Protein AF-A0A8B3S0Q4-F1 (afdb_monomer_lite)

Secondary structure (DSSP, 8-state):
--------GGGSGGGG---GGGPEEEEE-TTS-EEEEEEEEEEETTEEEEEEEEE-HHHHHHHHHHHHHHHHHHHHTT-

Radius of gyration: 16.02 Å; chains: 1; bounding box: 53×27×37 Å

Organism: NCBI:txid2608793

Foldseek 3Di:
DDDDDDDDCVQCVVVVPDDPVQWAFDDQDPVRWTKTWHWDWDDDPNDIDTDIDIDTPVVVVVVVVVVVVVVVVVVVVVD

Sequence (79 aa):
MNVVASAKHNQAEELLEISLDDYKYLYTNSKGNKIYGYRTKHEFFGKEFTTVVLYSAASHKKQMESYERRKAKMLEKLG

Structure (mmCIF, N/CA/C/O backbone):
data_AF-A0A8B3S0Q4-F1
#
_entry.id   AF-A0A8B3S0Q4-F1
#
loop_
_atom_site.group_PDB
_atom_site.id
_atom_site.type_symbol
_atom_site.label_atom_id
_atom_site.label_alt_id
_atom_site.label_comp_id
_atom_site.label_asym_id
_atom_site.label_entity_id
_atom_site.label_seq_id
_atom_site.pdbx_PDB_ins_code
_atom_site.Cartn_x
_atom_site.Cartn_y
_atom_site.Cartn_z
_atom_site.occupancy
_atom_site.B_iso_or_equiv
_atom_site.auth_seq_id
_atom_site.auth_comp_id
_atom_site.auth_asym_id
_atom_site.auth_atom_id
_atom_site.pdbx_PDB_model_num
ATOM 1 N N . MET A 1 1 ? -19.108 10.396 11.901 1.00 72.19 1 MET A N 1
ATOM 2 C CA . MET A 1 1 ? -18.057 11.071 11.109 1.00 72.19 1 MET A CA 1
ATOM 3 C C . MET A 1 1 ? -17.065 10.012 10.668 1.00 72.19 1 MET A C 1
ATOM 5 O O . MET A 1 1 ? -16.540 9.330 11.536 1.00 72.19 1 MET A O 1
ATOM 9 N N . ASN A 1 2 ? -16.851 9.837 9.363 1.00 82.94 2 ASN A N 1
ATOM 10 C CA . ASN A 1 2 ? -15.857 8.897 8.839 1.00 82.94 2 ASN A CA 1
ATOM 11 C C . ASN A 1 2 ? -14.614 9.700 8.447 1.00 82.94 2 ASN A C 1
ATOM 13 O O . ASN A 1 2 ? -14.719 10.613 7.631 1.00 82.94 2 ASN A O 1
ATOM 17 N N . VAL A 1 3 ? -13.468 9.404 9.060 1.00 88.69 3 VAL A N 1
ATOM 18 C CA . VAL A 1 3 ? -12.194 10.067 8.752 1.00 88.69 3 VAL A CA 1
ATOM 19 C C . VAL A 1 3 ? -11.429 9.199 7.762 1.00 88.69 3 VAL A C 1
ATOM 21 O O . VAL A 1 3 ? -11.222 8.015 8.015 1.00 88.69 3 VAL A O 1
ATOM 24 N N . VAL A 1 4 ? -11.014 9.792 6.644 1.00 92.12 4 VAL A N 1
ATOM 25 C CA . VAL A 1 4 ? -10.162 9.148 5.638 1.00 92.12 4 VAL A CA 1
ATOM 26 C C . VAL A 1 4 ? -8.852 9.920 5.577 1.00 92.12 4 VAL A C 1
ATOM 28 O O . VAL A 1 4 ? -8.858 11.134 5.386 1.00 92.12 4 VAL A O 1
ATOM 31 N N . ALA A 1 5 ? -7.736 9.223 5.767 1.00 91.19 5 ALA A N 1
ATOM 32 C CA . ALA A 1 5 ? -6.405 9.815 5.800 1.00 91.19 5 ALA A CA 1
ATOM 33 C C . ALA A 1 5 ? -5.346 8.812 5.322 1.00 91.19 5 ALA A C 1
ATOM 35 O O . ALA A 1 5 ? -5.608 7.614 5.218 1.00 91.19 5 ALA A O 1
ATOM 36 N N . SER A 1 6 ? -4.142 9.314 5.051 1.00 92.88 6 SER A N 1
ATOM 37 C CA . SER A 1 6 ? -2.957 8.513 4.734 1.00 92.88 6 SER A CA 1
ATOM 38 C C . SER A 1 6 ? -1.926 8.612 5.857 1.00 92.88 6 SER A C 1
ATOM 40 O O . SER A 1 6 ? -1.638 9.719 6.316 1.00 92.88 6 SER A O 1
ATOM 42 N N . ALA A 1 7 ? -1.325 7.486 6.236 1.00 92.50 7 ALA A N 1
ATOM 43 C CA . ALA A 1 7 ? -0.174 7.460 7.133 1.00 92.50 7 ALA A CA 1
ATOM 44 C C . ALA A 1 7 ? 1.128 7.743 6.366 1.00 92.50 7 ALA A C 1
ATOM 46 O O . ALA A 1 7 ? 1.270 7.381 5.193 1.00 92.50 7 ALA A O 1
ATOM 47 N N . LYS A 1 8 ? 2.088 8.401 7.022 1.00 90.75 8 LYS A N 1
ATOM 48 C CA . LYS A 1 8 ? 3.460 8.519 6.512 1.00 90.75 8 LYS A CA 1
ATOM 49 C C . LYS A 1 8 ? 4.207 7.200 6.707 1.00 90.75 8 LYS A C 1
ATOM 51 O O . LYS A 1 8 ? 3.848 6.406 7.566 1.00 90.75 8 LYS A O 1
ATOM 56 N N . HIS A 1 9 ? 5.285 7.014 5.945 1.00 86.44 9 HIS A N 1
ATOM 57 C CA . HIS A 1 9 ? 6.144 5.827 6.033 1.00 86.44 9 HIS A CA 1
ATOM 58 C C . HIS A 1 9 ? 6.573 5.521 7.476 1.00 86.44 9 HIS A C 1
ATOM 60 O O . HIS A 1 9 ? 6.290 4.443 7.971 1.00 86.44 9 HIS A O 1
ATOM 66 N N . ASN A 1 10 ? 7.117 6.519 8.178 1.00 90.12 10 ASN A N 1
ATOM 67 C CA . ASN A 1 10 ? 7.590 6.400 9.562 1.00 90.12 10 ASN A CA 1
ATOM 68 C C . ASN A 1 10 ? 6.482 6.194 10.615 1.00 90.12 10 ASN A C 1
ATOM 70 O O . ASN A 1 10 ? 6.772 6.131 11.802 1.00 90.12 10 ASN A O 1
ATOM 74 N N . GLN A 1 11 ? 5.212 6.214 10.209 1.00 91.56 11 GLN A N 1
ATOM 75 C CA . GLN A 1 11 ? 4.063 5.981 11.088 1.00 91.56 11 GLN A CA 1
ATOM 76 C C . GLN A 1 11 ? 3.458 4.592 10.879 1.00 91.56 11 GLN A C 1
ATOM 78 O O . GLN A 1 11 ? 2.496 4.267 11.558 1.00 91.56 11 GLN A O 1
ATOM 83 N N . ALA A 1 12 ? 3.940 3.842 9.889 1.00 91.88 12 ALA A N 1
ATOM 84 C CA . ALA A 1 12 ? 3.337 2.599 9.433 1.00 91.88 12 ALA A CA 1
ATOM 85 C C . ALA A 1 12 ? 4.412 1.608 8.961 1.00 91.88 12 ALA A C 1
ATOM 87 O O . ALA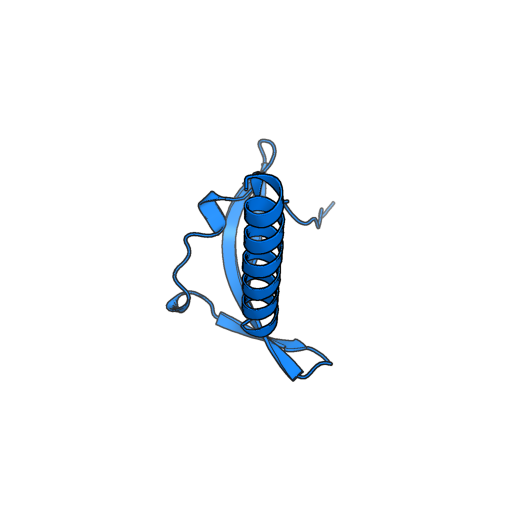 A 1 12 ? 4.155 0.842 8.034 1.00 91.88 12 ALA A O 1
ATOM 88 N N . GLU A 1 13 ? 5.624 1.668 9.523 1.00 90.25 13 GLU A N 1
ATOM 89 C CA . GLU A 1 13 ? 6.758 0.846 9.077 1.00 90.25 13 GLU A CA 1
ATOM 90 C C . GLU A 1 13 ? 6.444 -0.647 9.220 1.00 90.25 13 GLU A C 1
ATOM 92 O O . GLU A 1 13 ? 6.703 -1.414 8.294 1.00 90.25 13 GLU A O 1
ATOM 97 N N . GLU A 1 14 ? 5.755 -1.043 10.294 1.00 87.31 14 GLU A N 1
ATOM 98 C CA . GLU A 1 14 ? 5.323 -2.426 10.519 1.00 87.31 14 GLU A CA 1
ATOM 99 C C . GLU A 1 14 ? 4.327 -2.933 9.465 1.00 87.31 14 GLU A C 1
ATOM 101 O O . GLU A 1 14 ? 4.202 -4.134 9.240 1.00 87.31 14 GLU A O 1
ATOM 106 N N . LEU A 1 15 ? 3.621 -2.026 8.783 1.00 91.00 15 LEU A N 1
ATOM 107 C CA . LEU A 1 15 ? 2.685 -2.367 7.714 1.00 91.00 15 LEU A CA 1
ATOM 108 C C . LEU A 1 15 ? 3.373 -2.500 6.350 1.00 91.00 15 LEU A C 1
ATOM 110 O O . LEU A 1 15 ? 2.692 -2.698 5.345 1.00 91.00 15 LEU A O 1
ATOM 114 N N . LEU A 1 16 ? 4.698 -2.363 6.278 1.00 84.44 16 LEU A N 1
ATOM 115 C CA . LEU A 1 16 ? 5.459 -2.481 5.032 1.00 84.44 16 LEU A CA 1
ATOM 116 C C . LEU A 1 16 ? 6.123 -3.849 4.868 1.00 84.44 16 LEU A C 1
ATOM 118 O O . LEU A 1 16 ? 6.544 -4.182 3.763 1.00 84.44 16 LEU A O 1
ATOM 122 N N . GLU A 1 17 ? 6.146 -4.664 5.920 1.00 88.44 17 GLU A N 1
ATOM 123 C CA . GLU A 1 17 ? 6.686 -6.029 5.918 1.00 88.44 17 GLU A CA 1
ATOM 124 C C . GLU A 1 17 ? 5.624 -7.079 5.539 1.00 88.44 17 GLU A C 1
ATOM 126 O O . GLU A 1 17 ? 5.573 -8.179 6.081 1.00 88.44 17 GLU A O 1
ATOM 131 N N . ILE A 1 18 ? 4.734 -6.738 4.604 1.00 90.44 18 ILE A N 1
ATOM 132 C CA . ILE A 1 18 ? 3.666 -7.631 4.133 1.00 90.44 18 ILE A CA 1
ATOM 133 C C . ILE A 1 18 ? 4.142 -8.355 2.875 1.00 90.44 18 ILE A C 1
ATOM 135 O O . ILE A 1 18 ? 4.610 -7.713 1.929 1.00 90.44 18 ILE A O 1
ATOM 139 N N . SER A 1 19 ? 3.970 -9.679 2.831 1.00 92.00 19 SER A N 1
ATOM 140 C CA . SER A 1 19 ? 4.273 -10.462 1.632 1.00 92.00 19 SER A CA 1
ATOM 141 C C . SER A 1 19 ? 3.450 -9.976 0.442 1.00 92.00 19 SER A C 1
ATOM 143 O O . SER A 1 19 ? 2.250 -9.726 0.558 1.00 92.00 19 SER A O 1
ATOM 145 N N . LEU A 1 20 ? 4.074 -9.882 -0.736 1.00 90.81 20 LEU A N 1
ATOM 146 C CA . LEU A 1 20 ? 3.375 -9.481 -1.961 1.00 90.81 20 LEU A CA 1
ATOM 147 C C . LEU A 1 20 ? 2.251 -10.455 -2.349 1.00 90.81 20 LEU A C 1
ATOM 149 O O . LEU A 1 20 ? 1.302 -10.033 -3.009 1.00 90.81 20 LEU A O 1
ATOM 153 N N . ASP A 1 21 ? 2.321 -11.711 -1.904 1.00 94.62 21 ASP A N 1
ATOM 154 C CA . ASP A 1 21 ? 1.302 -12.733 -2.166 1.00 94.62 21 ASP A CA 1
ATOM 155 C C . ASP A 1 21 ? -0.013 -12.480 -1.407 1.00 94.62 21 ASP A C 1
ATOM 157 O O . ASP A 1 21 ? -1.078 -12.921 -1.842 1.00 94.62 21 ASP A O 1
ATOM 161 N N . ASP A 1 22 ? 0.031 -11.712 -0.313 1.00 95.62 22 ASP A N 1
ATOM 162 C CA . ASP A 1 22 ? -1.157 -11.372 0.480 1.00 95.62 22 ASP A CA 1
ATOM 163 C C . ASP A 1 22 ? -1.968 -10.221 -0.138 1.00 95.62 22 ASP A C 1
ATOM 165 O O . ASP A 1 22 ? -3.118 -9.956 0.243 1.00 95.62 22 ASP A O 1
ATOM 169 N N . TYR A 1 23 ? -1.389 -9.519 -1.113 1.00 96.38 23 TYR A N 1
ATOM 170 C CA . TYR A 1 23 ? -2.035 -8.403 -1.781 1.00 96.38 23 TYR A CA 1
ATOM 171 C C . TYR A 1 23 ? -3.023 -8.881 -2.843 1.00 96.38 23 TYR A C 1
ATOM 173 O O . TYR A 1 23 ? -2.720 -9.677 -3.730 1.00 96.38 23 TYR A O 1
ATOM 181 N N . LYS A 1 24 ? -4.216 -8.288 -2.830 1.00 97.38 24 LYS A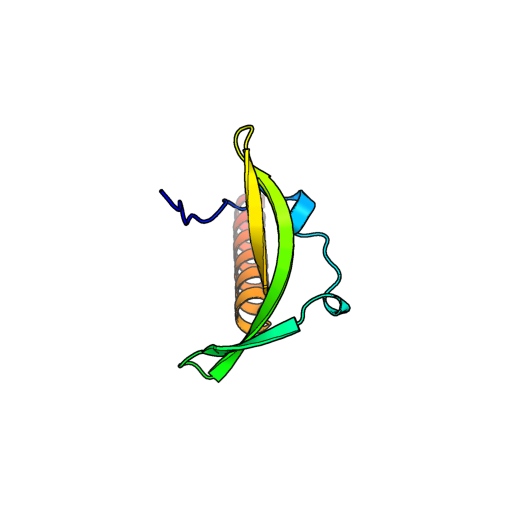 N 1
ATOM 182 C CA . LYS A 1 24 ? -5.265 -8.571 -3.813 1.00 97.38 24 LYS A CA 1
ATOM 183 C C . LYS A 1 24 ? -5.346 -7.457 -4.837 1.00 97.38 24 LYS A C 1
ATOM 185 O O . LYS A 1 24 ? -5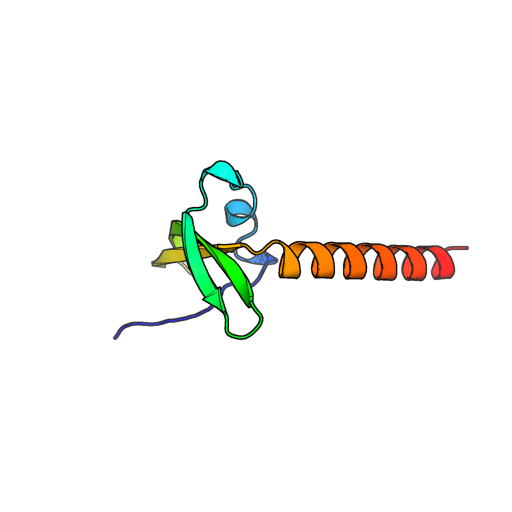.216 -6.283 -4.497 1.00 97.38 24 LYS A O 1
ATOM 190 N N . TYR A 1 25 ? -5.585 -7.811 -6.097 1.00 97.38 25 TYR A N 1
ATOM 191 C CA . TYR A 1 25 ? -5.879 -6.815 -7.125 1.00 97.38 25 TYR A CA 1
ATOM 192 C C . TYR A 1 25 ? -7.123 -6.010 -6.728 1.00 97.38 25 TYR A C 1
ATOM 194 O O . TYR A 1 25 ? -8.145 -6.594 -6.371 1.00 97.38 25 TYR A O 1
ATOM 202 N N . LEU A 1 26 ? -7.031 -4.680 -6.797 1.00 96.88 26 LEU A N 1
ATOM 203 C CA . LEU A 1 26 ? -8.158 -3.790 -6.524 1.00 96.88 26 LEU A CA 1
ATOM 204 C C . 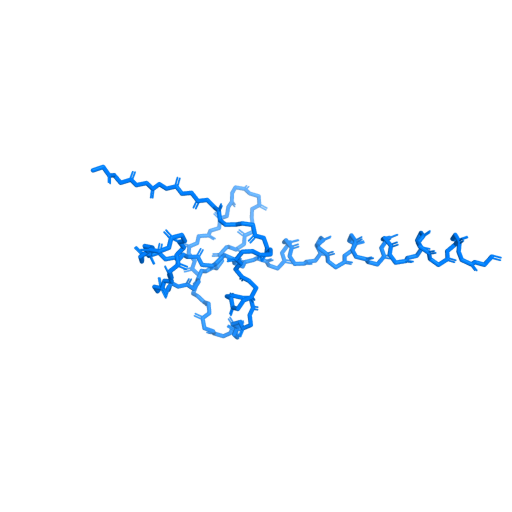LEU A 1 26 ? -8.700 -3.173 -7.810 1.00 96.88 26 LEU A C 1
ATOM 206 O O . LEU A 1 26 ? -9.893 -3.251 -8.084 1.00 96.88 26 LEU A O 1
ATOM 210 N N . TYR A 1 27 ? -7.824 -2.523 -8.577 1.00 97.50 27 TYR A N 1
ATOM 211 C CA . TYR A 1 27 ? -8.186 -1.833 -9.810 1.00 97.50 27 TYR A CA 1
ATOM 212 C C . TYR A 1 27 ? -6.946 -1.526 -10.654 1.00 97.50 27 TYR A C 1
ATOM 214 O O . TYR A 1 27 ? -5.805 -1.585 -10.190 1.00 97.50 27 TYR A O 1
ATOM 222 N N . THR A 1 28 ? -7.171 -1.156 -11.911 1.00 97.44 28 THR A N 1
ATOM 223 C CA . THR A 1 28 ? -6.145 -0.591 -12.790 1.00 97.44 28 THR A CA 1
ATOM 224 C C . THR A 1 28 ? -6.390 0.908 -12.890 1.00 97.44 28 THR A C 1
ATOM 226 O O . THR A 1 28 ? -7.504 1.332 -13.187 1.00 97.44 28 THR A O 1
ATOM 229 N N . ASN A 1 29 ? -5.375 1.727 -12.609 1.00 95.94 29 ASN A N 1
ATOM 230 C CA . ASN A 1 29 ? -5.525 3.179 -12.702 1.00 95.94 29 ASN A CA 1
ATOM 231 C C . ASN A 1 29 ? -5.553 3.660 -14.167 1.00 95.94 29 ASN A C 1
ATOM 233 O O . ASN A 1 29 ? -5.192 2.924 -15.082 1.00 95.94 29 ASN A O 1
ATOM 237 N N . SER A 1 30 ? -5.915 4.926 -14.396 1.00 96.88 30 SER A N 1
ATOM 238 C CA . SER A 1 30 ? -5.974 5.528 -15.744 1.00 96.88 30 SER A CA 1
ATOM 239 C C . SER A 1 30 ? -4.643 5.519 -16.506 1.00 96.88 30 SER A C 1
ATOM 241 O O . SER A 1 30 ? -4.620 5.684 -17.719 1.00 96.88 30 SER A O 1
ATOM 243 N N . LYS A 1 31 ? -3.526 5.303 -15.802 1.00 95.06 31 LYS A N 1
ATOM 244 C CA . LYS A 1 31 ? -2.178 5.171 -16.369 1.00 95.06 31 LYS A CA 1
ATOM 245 C C . LYS A 1 31 ? -1.802 3.710 -16.668 1.00 95.06 31 LYS A C 1
ATOM 247 O O . LYS A 1 31 ? -0.629 3.431 -16.887 1.00 95.06 31 LYS A O 1
ATOM 252 N N . GLY A 1 32 ? -2.753 2.776 -16.600 1.00 95.81 32 GLY A N 1
ATOM 253 C CA . GLY A 1 32 ? -2.546 1.353 -16.886 1.00 95.81 32 GLY A CA 1
ATOM 254 C C . GLY A 1 32 ? -1.829 0.563 -15.785 1.00 95.81 32 GLY A C 1
ATOM 255 O O . GLY A 1 32 ? -1.483 -0.596 -15.994 1.00 95.81 32 GLY A O 1
ATOM 256 N N . ASN A 1 33 ? -1.599 1.147 -14.604 1.00 96.75 33 ASN A N 1
ATOM 257 C CA . ASN A 1 33 ? -0.908 0.448 -13.518 1.00 96.75 33 ASN A CA 1
ATOM 258 C C . ASN A 1 33 ? -1.909 -0.352 -12.691 1.00 96.75 33 ASN A C 1
ATOM 260 O O . ASN A 1 33 ? -2.896 0.208 -12.206 1.00 96.75 33 ASN A O 1
ATOM 264 N N . LYS A 1 34 ? -1.614 -1.636 -12.480 1.00 97.19 34 LYS A N 1
ATOM 265 C CA . LYS A 1 34 ? -2.350 -2.478 -11.536 1.00 97.19 34 LYS A CA 1
ATOM 266 C C . LYS A 1 34 ? -2.048 -2.023 -10.109 1.00 97.19 34 LYS A C 1
ATOM 268 O O . LYS A 1 34 ? -0.881 -1.948 -9.717 1.00 97.19 34 LYS A O 1
ATOM 273 N N . ILE A 1 35 ? -3.101 -1.712 -9.365 1.00 97.19 35 ILE A N 1
ATOM 274 C CA . ILE A 1 35 ? -3.051 -1.361 -7.952 1.00 97.19 35 ILE A CA 1
ATOM 275 C C . ILE A 1 35 ? -3.567 -2.552 -7.158 1.00 97.19 35 ILE A C 1
ATOM 277 O O . ILE A 1 35 ? -4.670 -3.051 -7.397 1.00 97.19 35 ILE A O 1
ATOM 281 N N . TYR A 1 36 ? -2.753 -2.989 -6.212 1.00 97.31 36 TYR A N 1
ATOM 282 C CA . TYR A 1 36 ? -3.069 -4.064 -5.296 1.00 97.31 36 TYR A CA 1
ATOM 283 C C . TYR A 1 36 ? -3.235 -3.507 -3.887 1.00 97.31 36 TYR A C 1
ATOM 285 O O . TYR A 1 36 ? -2.676 -2.459 -3.559 1.00 97.31 36 TYR A O 1
ATOM 293 N N . GLY A 1 37 ? -4.002 -4.205 -3.061 1.00 96.62 37 GLY A N 1
ATOM 294 C CA . GLY A 1 37 ? -4.283 -3.804 -1.697 1.00 96.62 37 GLY A CA 1
ATOM 295 C C . GLY A 1 37 ? -4.271 -4.970 -0.727 1.00 96.62 37 GLY A C 1
ATOM 296 O O . GLY A 1 37 ? -4.792 -6.044 -1.029 1.00 96.62 37 GLY A O 1
ATOM 297 N N . TYR A 1 38 ? -3.738 -4.711 0.457 1.00 96.88 38 TYR A N 1
ATOM 298 C CA . TYR A 1 38 ? -3.877 -5.558 1.630 1.00 96.88 38 TYR A CA 1
ATOM 299 C C . TYR A 1 38 ? -4.713 -4.816 2.672 1.00 96.88 38 TYR A C 1
ATOM 301 O O . TYR A 1 38 ? -4.379 -3.696 3.063 1.00 96.88 38 TYR A O 1
ATOM 309 N N . ARG A 1 39 ? -5.837 -5.407 3.088 1.00 96.19 39 ARG A N 1
ATOM 310 C CA . ARG A 1 39 ? -6.739 -4.806 4.077 1.00 96.19 39 ARG A CA 1
ATOM 311 C C . ARG A 1 39 ? -6.447 -5.389 5.451 1.00 96.19 39 ARG A C 1
ATOM 313 O O . ARG A 1 39 ? -6.523 -6.597 5.627 1.00 96.19 39 ARG A O 1
ATOM 320 N N . THR A 1 40 ? -6.231 -4.517 6.424 1.00 95.62 40 THR A N 1
ATOM 321 C CA . THR A 1 40 ? -6.004 -4.881 7.821 1.00 95.62 40 THR A CA 1
ATOM 322 C C . THR A 1 40 ? -6.710 -3.912 8.771 1.00 95.62 40 THR A C 1
ATOM 324 O O . THR A 1 40 ? -7.343 -2.941 8.343 1.00 95.62 40 THR A O 1
ATOM 327 N N . LYS A 1 41 ? -6.625 -4.197 10.066 1.00 95.75 41 LYS A N 1
ATOM 328 C CA . LYS A 1 41 ? -6.914 -3.257 11.145 1.00 95.75 41 LYS A CA 1
ATOM 329 C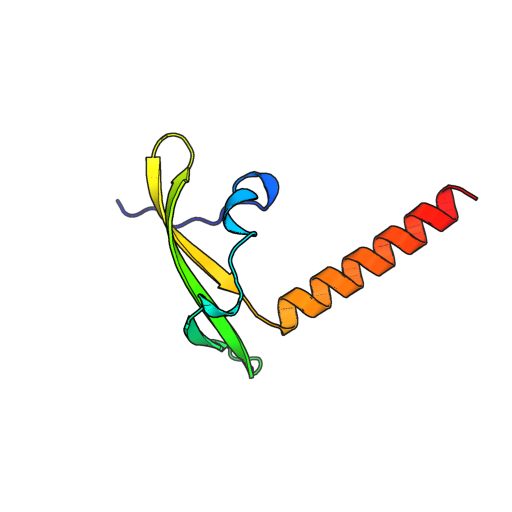 C . LYS A 1 41 ? -5.594 -2.824 11.765 1.00 95.75 41 LYS A C 1
ATOM 331 O O . LYS A 1 41 ? -4.726 -3.663 11.991 1.00 95.75 41 LYS A O 1
ATOM 336 N N . HIS A 1 42 ? -5.440 -1.532 12.005 1.00 95.12 42 HIS A N 1
ATOM 337 C CA . HIS A 1 42 ? -4.232 -0.995 12.613 1.00 95.12 42 HIS A CA 1
ATOM 338 C C . HIS A 1 42 ? -4.553 0.211 13.488 1.00 95.12 42 HIS A C 1
ATOM 340 O O . HIS A 1 42 ? -5.457 0.988 13.169 1.00 95.12 42 HIS A O 1
ATOM 346 N N . GLU A 1 43 ? -3.828 0.363 14.590 1.00 94.56 43 GLU A N 1
ATOM 347 C CA . GLU A 1 43 ? -4.012 1.488 15.493 1.00 94.56 43 GLU A CA 1
ATOM 348 C C . GLU A 1 43 ? -3.163 2.678 15.044 1.00 94.56 43 GLU A C 1
ATOM 350 O O . GLU A 1 43 ? -1.943 2.610 15.004 1.00 94.56 43 GLU A O 1
ATOM 355 N N . PHE A 1 44 ? -3.810 3.803 14.753 1.00 92.19 44 PHE A N 1
ATOM 356 C CA . PHE A 1 44 ? -3.138 5.081 14.561 1.00 92.19 44 PHE A CA 1
ATOM 357 C C . PHE A 1 44 ? -3.630 6.061 15.621 1.00 92.19 44 PHE A C 1
ATOM 359 O O . PHE A 1 44 ? -4.833 6.266 15.777 1.00 92.19 44 PHE A O 1
ATOM 366 N N . PHE A 1 45 ? -2.705 6.713 16.329 1.00 90.50 45 PHE A N 1
ATOM 367 C CA . PHE A 1 45 ? -3.022 7.752 17.320 1.00 90.50 45 PHE A CA 1
ATOM 368 C C . PHE A 1 45 ? -4.035 7.295 18.393 1.00 90.50 45 PHE A C 1
ATOM 370 O O . PHE A 1 45 ? -4.963 8.036 18.729 1.00 90.50 45 PHE A O 1
ATOM 377 N N . GLY A 1 46 ? -3.889 6.066 18.905 1.00 92.56 46 GLY A N 1
ATOM 378 C CA . GLY A 1 46 ? -4.776 5.510 19.934 1.00 92.56 46 GLY A CA 1
ATOM 379 C C . GLY A 1 46 ? -6.165 5.112 19.427 1.00 92.56 46 GLY A C 1
ATOM 380 O O . GLY A 1 46 ? -7.100 4.997 20.220 1.00 92.56 46 GLY A O 1
ATOM 381 N N . LYS A 1 47 ? -6.351 4.981 18.107 1.00 93.19 47 LYS A N 1
ATOM 382 C CA . LYS A 1 47 ? -7.621 4.578 17.493 1.00 93.19 47 LYS A CA 1
ATOM 383 C C . LYS A 1 47 ? -7.398 3.531 16.415 1.00 93.19 47 LYS A C 1
ATOM 385 O O . LYS A 1 47 ? -6.541 3.696 15.555 1.00 93.19 47 LYS A O 1
ATOM 390 N N . GLU A 1 48 ? -8.216 2.484 16.424 1.00 94.88 48 GLU A N 1
ATOM 391 C CA . GLU A 1 48 ? -8.208 1.473 15.369 1.00 94.88 48 GLU A CA 1
ATOM 392 C C . GLU A 1 48 ? -8.829 2.029 14.081 1.00 94.88 48 GLU A C 1
ATOM 394 O O . GLU A 1 48 ? -9.934 2.580 14.076 1.00 94.88 48 GLU A O 1
ATOM 399 N N . PHE A 1 49 ? -8.132 1.832 12.968 1.00 95.06 49 PHE A N 1
ATOM 400 C CA . PHE A 1 49 ? -8.618 2.111 11.628 1.00 95.06 49 PHE A CA 1
ATOM 401 C C . PHE A 1 49 ? -8.669 0.827 10.809 1.00 95.06 49 PHE A C 1
ATOM 403 O O . PHE A 1 49 ? -7.822 -0.056 10.929 1.00 95.06 49 PHE A O 1
ATOM 410 N N . THR A 1 50 ? -9.643 0.754 9.899 1.00 96.25 50 THR A N 1
ATOM 411 C CA . THR A 1 50 ? -9.479 -0.110 8.728 1.00 96.25 50 THR A CA 1
ATOM 412 C C . THR A 1 50 ? -8.413 0.517 7.842 1.00 96.25 50 THR A C 1
ATOM 414 O O . THR A 1 50 ? -8.599 1.622 7.332 1.00 96.25 50 THR A O 1
ATOM 417 N N . THR A 1 51 ? -7.327 -0.207 7.622 1.00 95.44 51 THR A N 1
ATOM 418 C CA . THR A 1 51 ? -6.184 0.251 6.840 1.00 95.44 51 THR A CA 1
ATOM 419 C C . THR A 1 51 ? -6.074 -0.572 5.572 1.00 95.44 51 THR A C 1
ATOM 421 O O . THR A 1 51 ? -6.210 -1.794 5.593 1.00 95.44 51 THR A O 1
ATOM 424 N N . VAL A 1 52 ? -5.845 0.105 4.449 1.00 95.62 52 VAL A N 1
ATOM 425 C CA . VAL A 1 52 ? -5.546 -0.540 3.172 1.00 95.62 52 VAL A CA 1
ATOM 426 C C . VAL A 1 52 ? -4.137 -0.132 2.778 1.00 95.62 52 VAL A C 1
ATOM 428 O O . VAL A 1 52 ? -3.892 1.035 2.474 1.00 95.62 52 VAL A O 1
ATOM 431 N N . VAL A 1 53 ? -3.219 -1.092 2.790 1.00 95.25 53 VAL A N 1
ATOM 432 C CA . VAL A 1 53 ? -1.855 -0.898 2.299 1.00 95.25 53 VAL A CA 1
ATOM 433 C C . VAL A 1 53 ? -1.879 -1.105 0.796 1.00 95.25 53 VAL A C 1
ATOM 435 O O . VAL A 1 53 ? -2.393 -2.117 0.324 1.00 95.25 53 VAL A O 1
ATOM 438 N N . LEU A 1 54 ? -1.381 -0.130 0.037 1.00 94.62 54 LEU A N 1
ATOM 439 C CA . LEU A 1 54 ? -1.424 -0.155 -1.422 1.00 94.62 54 LEU A CA 1
ATOM 440 C C . LEU A 1 54 ? -0.058 -0.499 -2.001 1.00 94.62 54 LEU A C 1
ATOM 442 O O . LEU A 1 54 ? 0.947 0.123 -1.663 1.00 94.62 54 LEU A O 1
ATOM 446 N N . TYR A 1 55 ? -0.054 -1.413 -2.963 1.00 94.31 55 TYR A N 1
ATOM 447 C CA . TYR A 1 55 ? 1.126 -1.792 -3.724 1.00 94.31 55 TYR A CA 1
ATOM 448 C C . TYR A 1 55 ? 0.902 -1.594 -5.227 1.00 94.31 55 TYR A C 1
ATOM 450 O O . TYR A 1 55 ? -0.159 -1.894 -5.777 1.00 94.31 55 TYR A O 1
ATOM 458 N N . SER A 1 56 ? 1.933 -1.103 -5.919 1.00 94.31 56 SER A N 1
ATOM 459 C CA . SER A 1 56 ? 2.034 -1.210 -7.375 1.00 94.31 56 SER A CA 1
ATOM 460 C C . SER A 1 56 ? 3.497 -1.320 -7.796 1.00 94.31 56 SER A C 1
ATOM 462 O O . SER A 1 56 ? 4.355 -0.585 -7.295 1.00 94.31 56 SER A O 1
ATOM 464 N N . ALA A 1 57 ? 3.774 -2.187 -8.769 1.00 92.12 57 ALA A N 1
ATOM 465 C CA . ALA A 1 57 ? 5.126 -2.386 -9.292 1.00 92.12 57 ALA A CA 1
ATOM 466 C C . ALA A 1 57 ? 5.738 -1.086 -9.852 1.00 92.12 57 ALA A C 1
ATOM 468 O O . ALA A 1 57 ? 6.932 -0.833 -9.699 1.00 92.12 57 ALA A O 1
ATOM 469 N N . ALA A 1 58 ? 4.911 -0.221 -10.449 1.00 92.00 58 ALA A N 1
ATOM 470 C CA . ALA A 1 58 ? 5.352 1.064 -10.984 1.00 92.00 58 ALA A CA 1
ATOM 471 C C . ALA A 1 58 ? 5.845 2.027 -9.890 1.00 92.00 58 ALA A C 1
ATOM 473 O O . ALA A 1 58 ? 6.873 2.683 -10.073 1.00 92.00 58 ALA A O 1
ATOM 474 N N . SER A 1 59 ? 5.144 2.112 -8.753 1.00 88.62 59 SER A N 1
ATOM 475 C CA . SER A 1 59 ? 5.594 2.923 -7.613 1.00 88.62 59 SER A CA 1
ATOM 476 C C . SER A 1 59 ? 6.851 2.342 -6.974 1.00 88.62 59 SER A C 1
ATOM 478 O O . SER A 1 59 ? 7.783 3.096 -6.701 1.00 88.62 59 SER A O 1
ATOM 480 N N . HIS A 1 60 ? 6.909 1.018 -6.806 1.00 88.81 60 HIS A N 1
ATOM 481 C CA . HIS A 1 60 ? 8.076 0.331 -6.252 1.00 88.81 60 HIS A CA 1
ATOM 482 C C . HIS A 1 60 ? 9.342 0.600 -7.081 1.00 88.81 60 HIS A C 1
ATOM 484 O O . HIS A 1 60 ? 10.360 1.041 -6.549 1.00 88.81 60 HIS A O 1
ATOM 490 N N . LYS A 1 61 ? 9.258 0.456 -8.411 1.00 91.44 61 LYS A N 1
ATOM 491 C CA . LYS A 1 61 ? 10.372 0.760 -9.321 1.00 91.44 61 LYS A CA 1
ATOM 492 C C . LYS A 1 61 ? 10.879 2.197 -9.152 1.00 91.44 61 LYS A C 1
ATOM 494 O O . LYS A 1 61 ? 12.079 2.417 -9.024 1.00 91.44 61 LYS A O 1
ATOM 499 N N . LYS A 1 62 ? 9.971 3.177 -9.092 1.00 91.12 62 LYS A N 1
ATOM 500 C CA . LYS A 1 62 ? 10.338 4.591 -8.898 1.00 91.12 62 LYS A CA 1
ATOM 501 C C . LYS A 1 62 ? 10.999 4.854 -7.547 1.00 91.12 62 LYS A C 1
ATOM 503 O O . LYS A 1 62 ? 11.908 5.681 -7.473 1.00 91.12 62 LYS A O 1
ATOM 508 N N . GLN A 1 63 ? 10.539 4.189 -6.487 1.00 87.31 63 GLN A N 1
ATOM 509 C CA . GLN A 1 63 ? 11.144 4.303 -5.159 1.00 87.31 63 GLN A CA 1
ATOM 510 C C . GLN A 1 63 ? 12.583 3.779 -5.172 1.00 87.31 63 GLN A C 1
ATOM 512 O O . GLN A 1 63 ? 13.478 4.501 -4.736 1.00 87.31 63 GLN A O 1
ATOM 517 N N . MET A 1 64 ? 12.820 2.612 -5.779 1.00 90.50 64 MET A N 1
ATOM 518 C CA . MET A 1 64 ? 14.165 2.048 -5.953 1.00 90.50 64 MET A CA 1
ATOM 519 C C . MET A 1 64 ? 15.085 2.970 -6.763 1.00 90.50 64 MET A C 1
ATOM 521 O O . MET A 1 64 ? 16.181 3.306 -6.323 1.00 90.50 64 MET A O 1
ATOM 525 N N . GLU A 1 65 ? 14.624 3.482 -7.907 1.00 93.12 65 GLU A N 1
ATOM 526 C CA . GLU A 1 65 ? 15.400 4.433 -8.718 1.00 93.12 65 GLU A CA 1
ATOM 527 C C . GLU A 1 65 ? 15.709 5.741 -7.972 1.00 93.12 65 GLU A C 1
ATOM 529 O O . GLU A 1 65 ? 16.734 6.385 -8.208 1.00 93.12 65 GLU A O 1
ATOM 534 N N . SER A 1 66 ? 14.800 6.204 -7.108 1.00 92.12 66 SER A N 1
ATOM 535 C CA . SER A 1 66 ? 15.051 7.378 -6.272 1.00 92.12 66 SER A CA 1
ATOM 536 C C . SER A 1 66 ? 16.059 7.077 -5.167 1.00 92.12 66 SER A C 1
ATOM 538 O O . SER A 1 66 ? 16.832 7.969 -4.819 1.00 92.12 66 SER A O 1
ATOM 540 N N . TYR A 1 67 ? 16.030 5.874 -4.597 1.00 90.75 67 TYR A N 1
ATOM 541 C CA . TYR A 1 67 ? 16.975 5.443 -3.575 1.00 90.75 67 TYR A CA 1
ATOM 542 C C . TYR A 1 67 ? 18.396 5.386 -4.141 1.00 90.75 67 TYR A C 1
ATOM 544 O O . TYR A 1 67 ? 19.272 6.082 -3.630 1.00 90.75 67 TYR A O 1
ATOM 552 N N . GLU A 1 68 ? 18.599 4.688 -5.262 1.00 94.00 68 GLU A N 1
ATOM 553 C CA . GLU A 1 68 ? 19.919 4.570 -5.897 1.00 94.00 68 GLU A CA 1
ATOM 554 C C . GLU A 1 68 ? 20.497 5.935 -6.286 1.00 94.00 68 GLU A C 1
ATOM 556 O O . GLU A 1 68 ? 21.655 6.239 -6.002 1.00 94.00 68 GLU A O 1
ATOM 561 N N . ARG A 1 69 ? 19.666 6.834 -6.832 1.00 94.31 69 ARG A N 1
ATOM 562 C CA . ARG A 1 69 ? 20.092 8.211 -7.134 1.00 94.31 69 ARG A CA 1
ATOM 563 C C . ARG A 1 69 ? 20.517 8.996 -5.895 1.00 94.31 69 ARG A C 1
ATOM 565 O O . ARG A 1 69 ? 21.454 9.786 -5.970 1.00 94.31 69 ARG A O 1
ATOM 572 N N . ARG A 1 70 ? 19.818 8.837 -4.767 1.00 93.06 70 ARG A N 1
ATOM 573 C CA . ARG A 1 70 ? 20.174 9.517 -3.509 1.00 93.06 70 ARG A CA 1
ATOM 574 C C . ARG A 1 70 ? 21.452 8.938 -2.912 1.00 93.06 70 ARG A C 1
ATOM 576 O O . ARG A 1 70 ? 22.292 9.709 -2.463 1.00 93.06 70 ARG A O 1
ATOM 583 N N . LYS A 1 71 ? 21.608 7.614 -2.957 1.00 93.44 71 LYS A N 1
ATOM 584 C CA . LYS A 1 71 ? 22.808 6.904 -2.514 1.00 93.44 71 LYS A CA 1
ATOM 585 C C . LYS A 1 71 ? 24.043 7.364 -3.287 1.00 93.44 71 LYS A C 1
ATOM 587 O O . LYS A 1 71 ? 25.019 7.758 -2.660 1.00 93.44 71 LYS A O 1
ATOM 592 N N . ALA A 1 72 ? 23.972 7.411 -4.619 1.00 94.94 72 ALA A N 1
ATOM 593 C CA . ALA A 1 72 ? 25.067 7.898 -5.462 1.00 94.94 72 ALA A CA 1
ATOM 594 C C . ALA A 1 72 ? 25.497 9.327 -5.080 1.00 94.94 72 ALA A C 1
ATOM 596 O O . ALA A 1 72 ? 26.663 9.559 -4.777 1.00 94.94 72 ALA A O 1
ATOM 597 N N . LYS A 1 73 ? 24.538 10.257 -4.965 1.00 94.88 73 LYS A N 1
ATOM 598 C CA . LYS A 1 73 ? 24.809 11.646 -4.546 1.00 94.88 73 LYS A CA 1
ATOM 599 C C . LYS A 1 73 ? 25.407 11.768 -3.147 1.00 94.88 73 LYS A C 1
ATOM 601 O O . LYS A 1 73 ? 26.113 12.730 -2.866 1.00 94.88 73 LYS A O 1
ATOM 606 N N . MET A 1 74 ? 25.051 10.869 -2.233 1.00 94.25 74 MET A N 1
ATOM 607 C CA . MET A 1 74 ? 25.619 10.860 -0.887 1.00 94.25 74 MET A CA 1
ATOM 608 C C . MET A 1 74 ? 27.076 10.398 -0.918 1.00 94.25 74 MET A C 1
ATOM 610 O O . MET A 1 74 ? 27.909 11.020 -0.271 1.00 94.25 74 MET A O 1
ATOM 614 N N . LEU A 1 75 ? 27.385 9.359 -1.698 1.00 94.12 75 LEU A N 1
ATOM 615 C CA . LEU A 1 75 ? 28.749 8.856 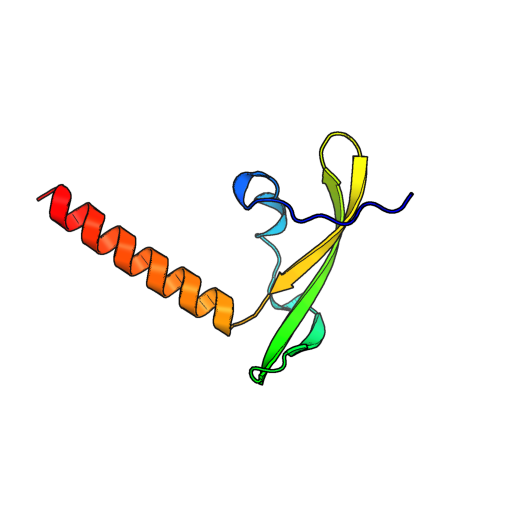-1.866 1.00 94.12 75 LEU A CA 1
ATOM 616 C C . LEU A 1 75 ? 29.668 9.893 -2.526 1.00 94.12 75 LEU A C 1
ATOM 618 O O . LEU A 1 75 ? 30.778 10.086 -2.050 1.00 94.12 75 LEU A O 1
ATOM 622 N N . GLU A 1 76 ? 29.184 10.623 -3.536 1.00 94.38 76 GLU A N 1
ATOM 623 C CA . GLU A 1 76 ? 29.923 11.738 -4.159 1.00 94.38 76 GLU A CA 1
ATOM 624 C C . GLU A 1 76 ? 30.297 12.854 -3.173 1.00 94.38 76 GLU A C 1
ATOM 626 O O . GLU A 1 76 ? 31.266 13.563 -3.398 1.00 94.38 76 GLU A O 1
ATOM 631 N N . LYS A 1 77 ? 29.528 13.042 -2.093 1.00 89.75 77 LYS A N 1
ATOM 632 C CA . LYS A 1 77 ? 29.815 14.052 -1.060 1.00 89.75 77 LYS A CA 1
ATOM 633 C C . LYS A 1 77 ? 30.774 13.566 0.027 1.00 89.75 77 LYS A C 1
ATOM 635 O O . LYS A 1 77 ? 31.176 14.370 0.863 1.00 89.75 77 LYS A O 1
ATOM 640 N N . LEU A 1 78 ? 31.037 12.262 0.081 1.00 82.56 78 LEU A N 1
ATOM 641 C CA . LEU A 1 78 ? 31.867 11.625 1.103 1.00 82.56 78 LEU A CA 1
ATOM 642 C C . LEU A 1 78 ? 33.280 11.288 0.602 1.00 82.56 78 LEU A C 1
ATOM 644 O O . LEU A 1 78 ? 34.126 10.965 1.433 1.00 82.56 78 LEU A O 1
ATOM 648 N N . GLY A 1 79 ? 33.514 11.324 -0.714 1.00 66.31 79 GLY A N 1
ATOM 649 C CA . GLY A 1 79 ? 34.835 11.195 -1.341 1.00 66.31 79 GLY A CA 1
ATOM 650 C C . GLY A 1 79 ? 35.432 12.551 -1.682 1.00 66.31 79 GLY A C 1
ATOM 651 O O . GLY A 1 79 ? 36.677 12.637 -1.670 1.00 66.31 79 GLY A O 1
#

pLDDT: mean 92.43, std 5.04, range [66.31, 97.5]